Protein AF-B8HDX9-F1 (afdb_monomer_lite)

Struct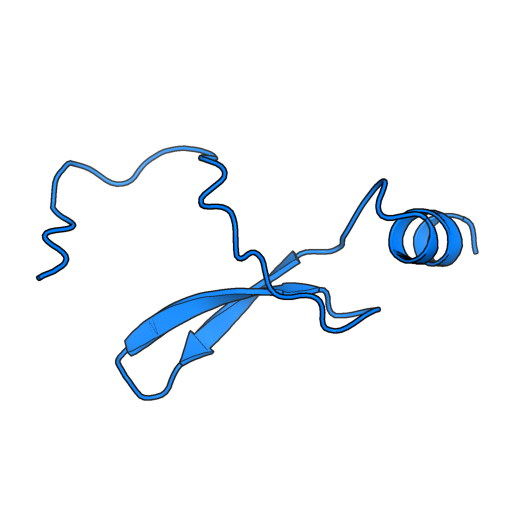ure (mmCIF, N/CA/C/O backbone):
data_AF-B8HDX9-F1
#
_entry.id   AF-B8HDX9-F1
#
loop_
_atom_site.group_PDB
_atom_site.id
_atom_site.type_symbol
_atom_site.label_atom_id
_atom_site.label_alt_id
_atom_site.label_comp_id
_atom_site.label_asym_id
_atom_site.label_entity_id
_atom_site.label_seq_id
_atom_site.pdbx_PDB_ins_code
_atom_site.Cartn_x
_atom_site.Cartn_y
_atom_site.Cartn_z
_atom_site.occupancy
_atom_site.B_iso_or_equiv
_atom_site.auth_seq_id
_atom_site.auth_comp_id
_atom_site.auth_asym_id
_atom_site.auth_atom_id
_atom_site.pdbx_PDB_model_num
ATOM 1 N N . MET A 1 1 ? -12.625 -4.387 10.508 1.00 67.88 1 MET A N 1
ATOM 2 C CA . MET A 1 1 ? -13.488 -3.280 10.032 1.00 67.88 1 MET A CA 1
ATOM 3 C C . MET A 1 1 ? -12.785 -1.921 10.048 1.00 67.88 1 MET A C 1
ATOM 5 O O . MET A 1 1 ? -12.745 -1.282 9.005 1.00 67.88 1 MET A O 1
ATOM 9 N N . LEU A 1 2 ? -12.164 -1.504 11.162 1.00 80.31 2 LEU A N 1
ATOM 10 C CA . LEU A 1 2 ? -11.509 -0.188 11.302 1.00 80.31 2 LEU A CA 1
ATOM 11 C C . LEU A 1 2 ? -10.491 0.139 10.192 1.00 80.31 2 LEU A C 1
ATOM 13 O O . LEU A 1 2 ? -10.521 1.217 9.616 1.00 80.31 2 LEU A O 1
ATOM 1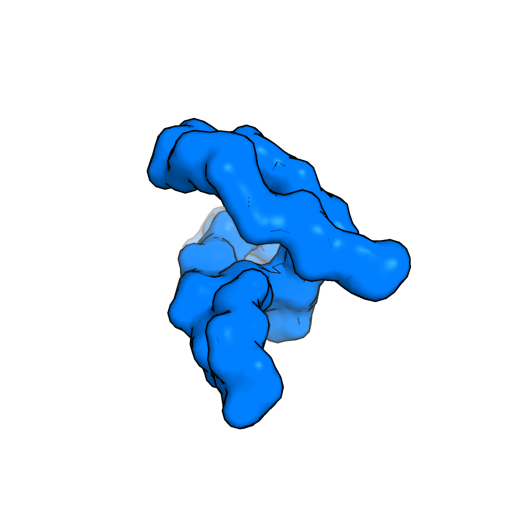7 N N . TRP A 1 3 ? -9.649 -0.820 9.816 1.00 76.19 3 TRP A N 1
ATOM 18 C CA . TRP A 1 3 ? -8.642 -0.631 8.770 1.00 76.19 3 TRP A CA 1
ATOM 19 C C . TRP A 1 3 ? -9.196 -0.268 7.386 1.00 76.19 3 TRP A C 1
ATOM 21 O O . TRP A 1 3 ? -8.566 0.482 6.646 1.00 76.19 3 TRP A O 1
ATOM 31 N N . ALA A 1 4 ? -10.380 -0.775 7.034 1.00 79.44 4 ALA A N 1
ATOM 32 C CA . ALA A 1 4 ? -11.029 -0.408 5.780 1.00 79.44 4 ALA A CA 1
ATOM 33 C C . ALA A 1 4 ? -11.539 1.042 5.825 1.00 79.44 4 ALA A C 1
ATOM 35 O O . ALA A 1 4 ? -11.463 1.747 4.823 1.00 79.44 4 ALA A O 1
ATOM 36 N N . LEU A 1 5 ? -12.008 1.503 6.991 1.00 84.44 5 LEU A N 1
ATOM 37 C CA . LEU A 1 5 ? -12.431 2.890 7.203 1.00 84.44 5 LEU A CA 1
ATOM 38 C C . LEU A 1 5 ? -11.239 3.853 7.167 1.00 84.44 5 LEU A C 1
ATOM 40 O O . LEU A 1 5 ? -11.316 4.876 6.499 1.00 84.44 5 LEU A O 1
ATOM 44 N N . LEU A 1 6 ? -10.116 3.501 7.798 1.00 85.88 6 LEU A N 1
ATOM 45 C CA . LEU A 1 6 ? -8.898 4.322 7.775 1.00 85.88 6 LEU A CA 1
ATOM 46 C C . LEU A 1 6 ? -8.329 4.493 6.359 1.00 85.88 6 LEU A C 1
ATOM 48 O O . LEU A 1 6 ? -7.842 5.568 6.021 1.00 85.88 6 LEU A O 1
ATOM 52 N N . CYS A 1 7 ? -8.439 3.457 5.525 1.00 83.75 7 CYS A N 1
ATOM 53 C CA . CYS A 1 7 ? -8.057 3.514 4.116 1.00 83.75 7 CYS A CA 1
ATOM 54 C C . CYS A 1 7 ? -9.005 4.415 3.304 1.00 83.75 7 CYS A C 1
ATOM 56 O O . CYS A 1 7 ? -8.543 5.255 2.533 1.00 83.75 7 CYS A O 1
ATOM 58 N N . LYS A 1 8 ? -10.325 4.309 3.533 1.00 82.50 8 LYS A N 1
ATOM 59 C CA . LYS A 1 8 ? -11.336 5.183 2.905 1.00 82.50 8 LYS A CA 1
ATOM 60 C C . LYS A 1 8 ? -11.170 6.655 3.288 1.00 82.50 8 LYS A C 1
ATOM 62 O O . LYS A 1 8 ? -11.330 7.517 2.435 1.00 82.50 8 LYS A O 1
ATOM 67 N N . LEU A 1 9 ? -10.828 6.934 4.545 1.00 87.94 9 LEU A N 1
ATOM 68 C CA . LEU A 1 9 ? -10.588 8.286 5.063 1.00 87.94 9 LEU A CA 1
ATOM 69 C C . LEU A 1 9 ? -9.186 8.823 4.737 1.00 87.94 9 LEU A C 1
ATOM 71 O O . LEU A 1 9 ? -8.828 9.902 5.194 1.00 87.94 9 LEU A O 1
ATOM 75 N N . ASN A 1 10 ? -8.384 8.084 3.965 1.00 79.75 10 ASN A N 1
ATOM 76 C CA . ASN A 1 10 ? -7.020 8.458 3.597 1.00 79.75 10 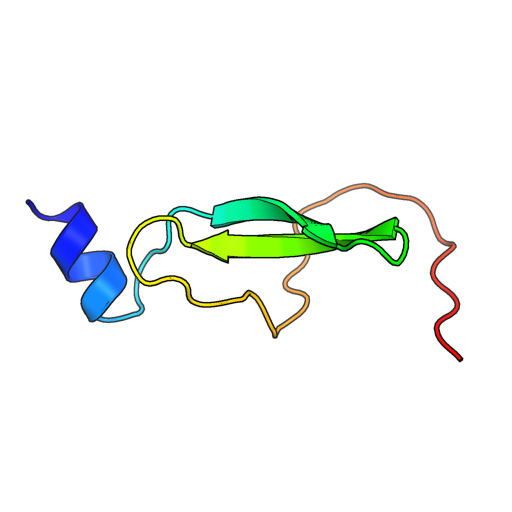ASN A CA 1
ATOM 77 C C . ASN A 1 10 ? -6.050 8.627 4.790 1.00 79.75 10 ASN A C 1
ATOM 79 O O . ASN A 1 10 ? -5.017 9.271 4.653 1.00 79.75 10 ASN A O 1
ATOM 83 N N . ILE A 1 11 ? -6.362 8.041 5.952 1.00 84.94 11 ILE A N 1
ATOM 84 C CA . ILE A 1 11 ? -5.563 8.154 7.187 1.00 84.94 11 ILE A CA 1
ATOM 85 C C . ILE A 1 11 ? -4.453 7.099 7.219 1.00 84.94 11 ILE A C 1
ATOM 87 O O . ILE A 1 11 ? -3.335 7.372 7.648 1.00 84.94 11 ILE A O 1
ATOM 91 N N . ARG A 1 12 ? -4.757 5.865 6.795 1.00 84.75 12 ARG A N 1
ATOM 92 C CA . ARG A 1 12 ? -3.790 4.759 6.797 1.00 84.75 12 ARG A CA 1
ATOM 93 C C . ARG A 1 12 ? -4.029 3.820 5.628 1.00 84.75 12 ARG A C 1
ATOM 95 O O . ARG A 1 12 ? -5.133 3.304 5.462 1.00 84.75 12 ARG A O 1
ATOM 102 N N . HIS A 1 13 ? -2.965 3.543 4.883 1.00 86.81 13 HIS A N 1
ATOM 103 C CA . HIS A 1 13 ? -2.971 2.610 3.761 1.00 86.81 13 HIS A CA 1
ATOM 104 C C . HIS A 1 13 ? -2.081 1.412 4.050 1.00 86.81 13 HIS A C 1
ATOM 106 O O . HIS A 1 13 ? -1.045 1.519 4.706 1.00 86.81 13 HIS A O 1
ATOM 112 N N . GLU A 1 14 ? -2.514 0.260 3.560 1.00 87.56 14 GLU A N 1
ATOM 113 C CA . GLU A 1 14 ? -1.697 -0.945 3.532 1.00 87.56 14 GLU A CA 1
ATOM 114 C C . GLU A 1 14 ? -0.956 -0.984 2.198 1.00 87.56 14 GLU A C 1
ATOM 116 O O . GLU A 1 14 ? -1.529 -1.375 1.180 1.00 87.56 14 GLU A O 1
ATOM 121 N N . TRP A 1 15 ? 0.280 -0.492 2.206 1.00 87.62 15 TRP A N 1
ATOM 122 C CA . TRP A 1 15 ? 1.112 -0.348 1.017 1.00 87.62 15 TRP A CA 1
ATOM 123 C C . 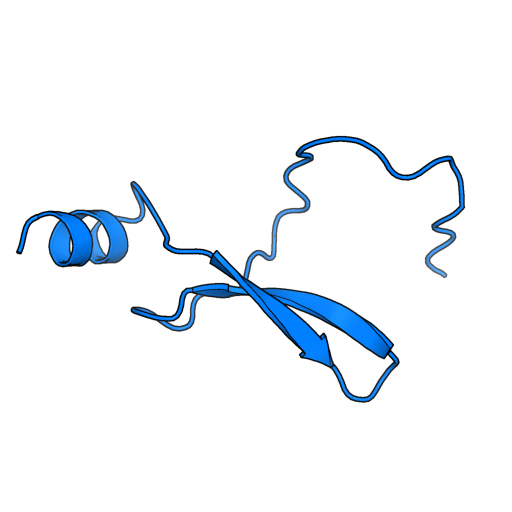TRP A 1 15 ? 1.784 -1.658 0.637 1.00 87.62 15 TRP A C 1
ATOM 125 O O . TRP A 1 15 ? 2.408 -2.307 1.472 1.00 87.62 15 TRP A O 1
ATOM 135 N N . HIS A 1 16 ? 1.709 -2.004 -0.643 1.00 87.38 16 HIS A N 1
ATOM 136 C CA . HIS A 1 16 ? 2.411 -3.139 -1.223 1.00 87.38 16 HIS A CA 1
ATOM 137 C C . HIS A 1 16 ? 3.329 -2.651 -2.332 1.00 87.38 16 HIS A C 1
ATOM 139 O O . HIS A 1 16 ? 2.910 -1.887 -3.198 1.00 87.38 16 HIS A O 1
ATOM 145 N N . LEU A 1 17 ? 4.586 -3.087 -2.293 1.00 88.25 17 LEU A N 1
ATOM 146 C CA . LEU A 1 17 ? 5.563 -2.783 -3.331 1.00 88.25 17 LEU A CA 1
ATOM 147 C C . LEU A 1 17 ? 5.261 -3.637 -4.560 1.00 88.25 17 LEU A C 1
ATOM 149 O O . LEU A 1 17 ? 5.296 -4.864 -4.495 1.00 88.25 17 LEU A O 1
ATOM 153 N N . LYS A 1 18 ? 4.978 -2.979 -5.677 1.00 83.31 18 LYS A N 1
ATOM 154 C CA . LYS A 1 18 ? 4.807 -3.597 -6.984 1.00 83.31 18 LYS A CA 1
ATOM 155 C C . LYS A 1 18 ? 5.917 -3.156 -7.915 1.00 83.31 18 LYS A C 1
ATOM 157 O O . LYS A 1 18 ? 6.498 -2.081 -7.766 1.00 83.31 18 LYS A O 1
ATOM 162 N N . HIS A 1 19 ? 6.223 -4.033 -8.857 1.00 86.25 19 HIS A N 1
ATOM 163 C CA . HIS A 1 19 ? 7.165 -3.761 -9.925 1.00 86.25 19 HIS A CA 1
ATOM 164 C C . HIS A 1 19 ? 6.355 -3.410 -11.168 1.00 86.25 19 HIS A C 1
ATOM 166 O O . HIS A 1 19 ? 5.441 -4.144 -11.543 1.00 86.25 19 HIS A O 1
ATOM 172 N N . ALA A 1 20 ? 6.656 -2.265 -11.760 1.00 80.38 20 ALA A N 1
ATOM 173 C CA . ALA A 1 20 ? 6.195 -1.928 -13.090 1.00 80.38 20 ALA A CA 1
ATOM 174 C C . ALA A 1 20 ? 7.067 -2.653 -14.129 1.00 80.38 20 ALA A C 1
ATOM 176 O O . ALA A 1 20 ? 8.197 -3.060 -13.841 1.00 80.38 20 ALA A O 1
ATOM 177 N N . GLU A 1 21 ? 6.528 -2.844 -15.332 1.00 81.19 21 GLU A N 1
ATOM 178 C CA . GLU A 1 21 ? 7.228 -3.526 -16.432 1.00 81.19 21 GLU A CA 1
ATOM 179 C C . GLU A 1 21 ? 8.501 -2.788 -16.880 1.00 81.19 21 GLU A C 1
ATOM 181 O O . GLU A 1 21 ? 9.417 -3.405 -17.412 1.00 81.19 21 GLU A O 1
ATOM 186 N N . ASP A 1 22 ? 8.598 -1.488 -16.595 1.00 81.19 22 ASP A N 1
ATOM 187 C CA . ASP A 1 22 ? 9.775 -0.643 -16.830 1.00 81.19 22 ASP A CA 1
ATOM 188 C C . ASP A 1 22 ? 10.887 -0.821 -15.772 1.00 81.19 22 ASP A C 1
ATOM 190 O O . ASP A 1 22 ? 11.896 -0.115 -15.790 1.00 81.19 22 ASP A O 1
ATOM 194 N N . GLY A 1 23 ? 10.705 -1.747 -14.826 1.00 79.12 23 GLY A N 1
ATOM 195 C CA . GLY A 1 23 ? 11.638 -2.008 -13.733 1.00 79.12 23 GLY A CA 1
ATOM 196 C C . GLY A 1 23 ? 11.513 -1.038 -12.556 1.00 79.12 23 GLY A C 1
ATOM 197 O O . GLY A 1 23 ? 12.245 -1.177 -11.571 1.00 79.12 23 GLY A O 1
ATOM 198 N N . ARG A 1 24 ? 10.584 -0.074 -12.600 1.00 80.50 24 ARG A N 1
ATOM 199 C CA . ARG A 1 24 ? 10.340 0.833 -11.475 1.00 80.50 24 ARG A CA 1
ATOM 200 C C . ARG A 1 24 ? 9.555 0.130 -10.378 1.00 80.50 24 ARG A C 1
ATOM 202 O O . ARG A 1 24 ? 8.741 -0.759 -10.622 1.00 80.50 24 ARG A O 1
ATOM 209 N N . ARG A 1 25 ? 9.786 0.549 -9.134 1.00 84.06 25 ARG A N 1
ATOM 210 C CA . ARG A 1 25 ? 9.010 0.091 -7.979 1.00 84.06 25 ARG A CA 1
ATOM 211 C C . ARG A 1 25 ? 8.054 1.187 -7.557 1.00 84.06 25 ARG A C 1
ATOM 213 O O . ARG A 1 25 ? 8.482 2.315 -7.335 1.00 84.06 25 ARG A O 1
ATOM 220 N N . TYR A 1 26 ? 6.788 0.837 -7.405 1.00 83.94 26 TYR A N 1
ATOM 221 C CA . TYR A 1 26 ? 5.767 1.728 -6.869 1.00 83.94 26 TYR A CA 1
ATOM 222 C C . TYR A 1 26 ? 5.050 1.047 -5.712 1.00 83.94 26 TYR A C 1
ATOM 224 O O . TYR A 1 26 ? 5.001 -0.181 -5.625 1.00 83.94 26 TYR A O 1
ATOM 232 N N . LYS A 1 27 ? 4.518 1.842 -4.786 1.00 85.38 27 LYS A N 1
ATOM 233 C CA . LYS A 1 27 ? 3.653 1.320 -3.732 1.00 85.38 27 LYS A CA 1
ATOM 234 C C . LYS A 1 27 ? 2.209 1.491 -4.166 1.00 85.38 27 LYS A C 1
ATOM 236 O O . LYS A 1 27 ? 1.807 2.576 -4.572 1.00 85.38 27 LYS A O 1
ATOM 241 N N . GLU A 1 28 ? 1.431 0.430 -4.036 1.00 88.00 28 GLU A N 1
ATOM 242 C CA . GLU A 1 28 ? -0.007 0.448 -4.268 1.00 88.00 28 GLU A CA 1
ATOM 243 C C . GLU A 1 28 ? -0.723 -0.080 -3.029 1.00 88.00 28 GLU A C 1
ATOM 245 O O . GLU A 1 28 ? -0.330 -1.093 -2.444 1.00 88.00 28 GLU A O 1
ATOM 250 N N . CYS A 1 29 ? -1.784 0.600 -2.606 1.00 88.31 29 CYS A N 1
ATOM 251 C CA . CYS A 1 29 ? -2.611 0.114 -1.521 1.00 88.31 29 CYS A CA 1
ATOM 252 C C . CYS A 1 29 ? -3.490 -1.051 -1.987 1.00 88.31 29 CYS A C 1
ATOM 254 O O . CYS A 1 29 ? -4.346 -0.875 -2.849 1.00 88.31 29 CYS A O 1
ATOM 256 N N . GLN A 1 30 ? -3.389 -2.218 -1.348 1.00 86.62 30 GLN A N 1
ATOM 257 C CA . GLN A 1 30 ? -4.192 -3.398 -1.726 1.00 86.62 30 GLN A CA 1
ATOM 258 C C . GLN A 1 30 ? -5.701 -3.225 -1.520 1.00 86.62 30 GLN A C 1
ATOM 260 O O . GLN A 1 30 ? -6.500 -3.963 -2.091 1.00 86.62 30 GLN A O 1
ATOM 265 N N . ARG A 1 31 ? -6.115 -2.257 -0.696 1.00 85.12 31 ARG A N 1
ATOM 266 C CA . ARG A 1 31 ? -7.532 -2.031 -0.389 1.00 85.12 31 ARG A CA 1
ATOM 267 C C . ARG A 1 31 ? -8.214 -1.063 -1.340 1.00 85.12 31 ARG A C 1
ATOM 269 O O . ARG A 1 31 ? -9.302 -1.357 -1.817 1.00 85.12 31 ARG A O 1
ATOM 276 N N . CYS A 1 32 ? -7.616 0.102 -1.562 1.00 87.56 32 CYS A N 1
ATOM 277 C CA . CYS A 1 32 ? -8.222 1.169 -2.363 1.00 87.56 32 CYS A CA 1
ATOM 278 C C . CYS A 1 32 ? -7.528 1.387 -3.710 1.00 87.56 32 CYS A C 1
ATOM 280 O O . CYS A 1 32 ? -7.968 2.248 -4.464 1.00 87.56 32 CYS A O 1
ATOM 282 N N . ARG A 1 33 ? -6.453 0.638 -4.001 1.00 85.75 33 ARG A N 1
ATOM 283 C CA . ARG A 1 33 ? -5.611 0.770 -5.202 1.00 85.75 33 ARG A CA 1
ATOM 284 C C . ARG A 1 33 ? -5.017 2.164 -5.409 1.00 85.75 33 ARG A C 1
ATOM 286 O O . ARG A 1 33 ? -4.629 2.518 -6.516 1.00 85.75 33 ARG A O 1
ATOM 293 N N . ARG A 1 34 ? -4.927 2.964 -4.341 1.00 85.81 34 ARG A N 1
ATOM 294 C CA . ARG A 1 34 ? -4.182 4.225 -4.357 1.00 85.81 34 ARG A CA 1
ATOM 295 C C . ARG A 1 34 ? -2.706 3.925 -4.590 1.00 85.81 34 ARG A C 1
ATOM 297 O O . ARG A 1 34 ? -2.175 3.011 -3.961 1.00 85.81 34 ARG A O 1
ATOM 304 N N . ILE A 1 35 ? -2.069 4.708 -5.447 1.00 85.19 35 ILE A N 1
ATOM 305 C CA . ILE A 1 35 ? -0.632 4.657 -5.698 1.00 85.19 35 ILE A CA 1
ATOM 306 C C . ILE A 1 35 ? 0.038 5.731 -4.824 1.00 85.19 35 ILE A C 1
ATOM 308 O O . ILE A 1 35 ? -0.564 6.760 -4.510 1.00 85.19 35 ILE A O 1
ATOM 312 N N . ASP A 1 36 ? 1.227 5.432 -4.305 1.00 82.62 36 ASP A N 1
ATOM 313 C CA . ASP A 1 36 ? 2.027 6.382 -3.526 1.00 82.62 36 ASP A CA 1
ATOM 314 C C . ASP A 1 36 ? 2.751 7.328 -4.489 1.00 82.62 36 ASP A C 1
ATOM 316 O O . ASP A 1 36 ? 3.891 7.093 -4.886 1.00 82.62 36 ASP A O 1
ATOM 320 N N . ASP A 1 37 ? 2.043 8.372 -4.914 1.00 71.56 37 ASP A N 1
ATOM 321 C CA . ASP A 1 37 ? 2.544 9.365 -5.876 1.00 71.56 37 ASP A CA 1
ATOM 322 C C . ASP A 1 37 ? 3.530 10.352 -5.218 1.00 71.56 37 ASP A C 1
ATOM 324 O O . ASP A 1 37 ? 4.261 11.081 -5.887 1.00 71.56 37 ASP A O 1
ATOM 328 N N . TRP A 1 38 ? 3.541 10.386 -3.883 1.00 57.88 38 TRP A N 1
ATOM 329 C CA . TRP A 1 38 ? 4.378 11.250 -3.063 1.00 57.88 38 TRP A CA 1
ATOM 330 C C . TRP A 1 38 ? 5.50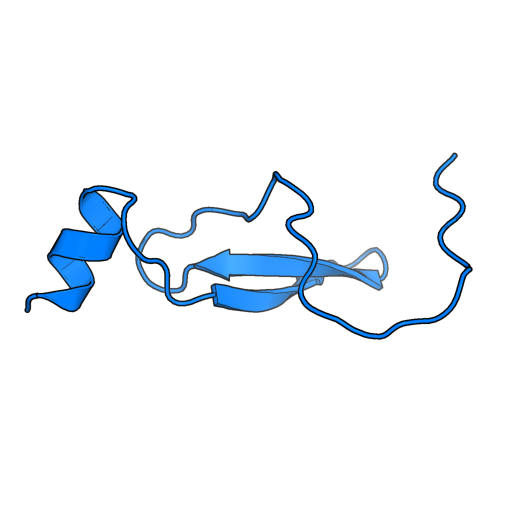4 10.405 -2.486 1.00 57.88 38 TRP A C 1
ATOM 332 O O . TRP A 1 38 ? 5.256 9.597 -1.602 1.00 57.88 38 TRP A O 1
ATOM 342 N N . GLY A 1 39 ? 6.732 10.589 -2.980 1.00 56.56 39 GLY A N 1
ATOM 343 C CA . GLY A 1 39 ? 7.953 9.888 -2.554 1.00 56.56 39 GLY A CA 1
ATOM 344 C C . GLY A 1 39 ? 8.325 10.095 -1.078 1.00 56.56 39 GLY A C 1
ATOM 345 O O . GLY A 1 39 ? 9.364 10.665 -0.751 1.00 56.56 39 GLY A O 1
ATOM 346 N N . GLY A 1 40 ? 7.477 9.618 -0.172 1.00 45.88 40 GLY A N 1
ATOM 347 C CA . GLY A 1 40 ? 7.622 9.671 1.270 1.00 45.88 40 GLY A CA 1
ATOM 348 C C . GLY A 1 40 ? 8.613 8.619 1.736 1.00 45.88 40 GLY A C 1
ATOM 349 O O . GLY A 1 40 ? 8.247 7.484 2.047 1.00 45.88 40 GLY A O 1
ATOM 350 N N . SER A 1 41 ? 9.876 9.037 1.737 1.00 58.03 41 SER A N 1
ATOM 351 C CA . SER A 1 41 ? 11.015 8.470 2.454 1.00 58.03 41 SER A CA 1
ATOM 352 C C . SER A 1 41 ? 10.618 7.614 3.663 1.00 58.03 41 SER A C 1
ATOM 354 O O . SER A 1 41 ? 10.159 8.126 4.679 1.00 58.03 41 SER A O 1
ATOM 356 N N . TRP A 1 42 ? 10.867 6.309 3.556 1.00 44.66 42 TRP A N 1
ATOM 357 C CA . TRP A 1 42 ? 11.213 5.469 4.698 1.00 44.66 42 TRP A CA 1
ATOM 358 C C . TRP A 1 42 ? 12.422 4.617 4.300 1.00 44.66 42 TRP A C 1
ATOM 360 O O . TRP A 1 42 ? 12.297 3.487 3.843 1.00 44.66 42 TRP A O 1
ATOM 370 N N . THR A 1 43 ? 13.591 5.243 4.477 1.00 55.50 43 THR A N 1
ATOM 371 C CA . THR A 1 43 ? 14.872 4.661 4.923 1.00 55.50 43 THR A CA 1
ATOM 372 C C . THR A 1 43 ? 15.599 3.621 4.048 1.00 55.50 43 THR A C 1
ATOM 374 O O . THR A 1 43 ? 15.167 2.485 3.906 1.00 55.50 43 THR A O 1
ATOM 377 N N . HIS A 1 44 ? 16.816 4.028 3.637 1.00 41.94 44 HIS A N 1
ATOM 378 C CA . HIS A 1 44 ? 17.989 3.250 3.192 1.00 41.94 44 HIS A CA 1
ATOM 379 C C . HIS A 1 44 ? 18.008 2.669 1.761 1.00 41.94 44 HIS A C 1
ATOM 381 O O . HIS A 1 44 ? 17.929 1.463 1.554 1.00 41.94 44 HIS A O 1
ATOM 387 N N . ALA A 1 45 ? 18.299 3.521 0.774 1.00 43.91 45 ALA A N 1
ATOM 388 C CA . ALA A 1 45 ? 19.113 3.131 -0.383 1.00 43.91 45 ALA A CA 1
ATOM 389 C C . ALA A 1 45 ? 20.088 4.282 -0.714 1.00 43.91 45 ALA A C 1
ATOM 391 O O . ALA A 1 45 ? 19.658 5.438 -0.695 1.00 43.91 45 ALA A O 1
ATOM 392 N N . PRO A 1 46 ? 21.391 4.013 -0.936 1.00 42.69 46 PRO A N 1
ATOM 393 C CA . PRO A 1 46 ? 22.388 5.057 -1.142 1.00 42.69 46 PRO A CA 1
ATOM 394 C C . PRO A 1 46 ? 22.174 5.773 -2.480 1.00 42.69 46 PRO A C 1
ATOM 396 O O . PRO A 1 46 ? 21.670 5.193 -3.440 1.00 42.69 46 PRO A O 1
ATOM 399 N N . ALA A 1 47 ? 22.565 7.047 -2.490 1.00 47.81 47 ALA A N 1
ATOM 400 C CA . ALA A 1 47 ? 22.653 7.962 -3.624 1.00 47.81 47 ALA A CA 1
ATOM 401 C C . ALA A 1 47 ? 22.823 7.265 -4.989 1.00 47.81 47 ALA A C 1
ATOM 403 O O . ALA A 1 47 ? 23.857 6.661 -5.258 1.00 47.81 47 ALA A O 1
ATOM 404 N N . GLY A 1 48 ? 21.817 7.369 -5.861 1.00 44.81 48 GLY A N 1
ATOM 405 C CA . GLY A 1 48 ? 21.906 6.788 -7.205 1.00 44.81 48 GLY A CA 1
ATOM 406 C C . GLY A 1 48 ? 20.683 6.944 -8.107 1.00 44.81 48 GLY A C 1
ATOM 407 O O . GLY A 1 48 ? 20.738 6.528 -9.258 1.00 44.81 48 GLY A O 1
ATOM 408 N N . TRP A 1 49 ? 19.584 7.546 -7.644 1.00 42.94 49 TRP A N 1
ATOM 409 C CA . TRP A 1 49 ? 18.468 7.870 -8.536 1.00 42.94 49 TRP A CA 1
ATOM 410 C C . TRP A 1 49 ? 18.737 9.189 -9.270 1.00 42.94 49 TRP A C 1
ATOM 412 O O . TRP A 1 49 ? 18.434 10.266 -8.764 1.00 42.94 49 TRP A O 1
ATOM 422 N N . GLN A 1 50 ? 19.312 9.084 -10.470 1.00 49.16 50 GLN A N 1
ATOM 423 C CA . GLN A 1 50 ? 19.122 10.059 -11.544 1.00 49.16 50 GLN A CA 1
ATOM 424 C C . GLN A 1 50 ? 17.839 9.677 -12.291 1.00 49.16 50 GLN A C 1
ATOM 426 O O . GLN A 1 50 ? 17.809 8.713 -13.054 1.00 49.16 50 GLN A O 1
ATOM 431 N N . GLY A 1 51 ? 16.757 10.407 -12.019 1.00 41.12 51 GLY A N 1
ATOM 432 C CA . G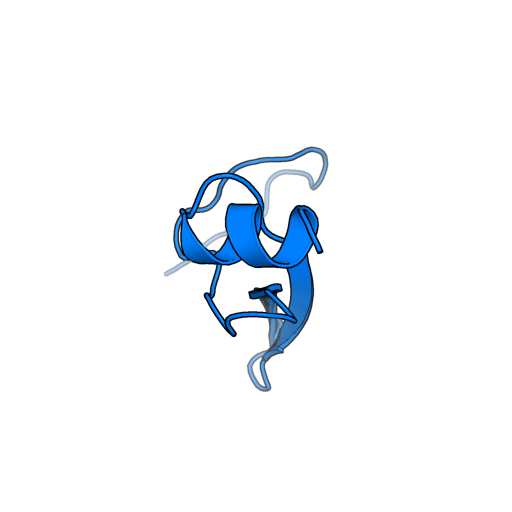LY A 1 51 ? 15.712 10.579 -13.029 1.00 41.12 51 GLY A CA 1
ATOM 433 C C . GLY A 1 51 ? 16.243 11.470 -14.162 1.00 41.12 51 GLY A C 1
ATOM 434 O O . GLY A 1 51 ? 17.285 12.099 -13.960 1.00 41.12 51 GLY A O 1
ATOM 435 N N . PRO A 1 52 ? 15.589 11.494 -15.337 1.00 45.31 52 PRO A N 1
ATOM 436 C CA . PRO A 1 52 ? 15.999 12.367 -16.437 1.00 45.31 52 PRO A CA 1
ATOM 437 C C . PRO A 1 52 ? 16.062 13.843 -16.024 1.00 45.31 52 PRO A C 1
ATOM 439 O O . PRO A 1 52 ? 15.282 14.243 -15.127 1.00 45.31 52 PRO A O 1
#

Radius of gyration: 13.34 Å; chains: 1; bounding box: 36×16×28 Å

Foldseek 3Di:
DVQLVCVVVVNDFDWDWDADPVRDIWTAGPRPRDTCPDPDDDDDDDDDDDDD

Sequence (52 aa):
MLWALLCKLNIRHEWHLKHAEDGRRYKECQRCRRIDDWGGSWTHAPAGWQGP

Organism: Pseudarthrobacter chlorophenolicus (strain ATCC 700700 / DSM 12829 / CIP 107037 / JCM 12360 / KCTC 9906 / NCIMB 13794 / A6) (NCBI:txid452863)

pLDDT: mean 73.18, std 16.84, range [41.12, 88.31]

Secondary structure (DSSP, 8-state):
-HHHHHHHTTS---EEEEE-TTS-EEEEETTT--B--S----S---S-----